Protein AF-A0A0P8AGI3-F1 (afdb_monomer_lite)

Structure (mmCIF, N/CA/C/O backbone):
data_AF-A0A0P8AGI3-F1
#
_entry.id   AF-A0A0P8AGI3-F1
#
loop_
_atom_site.group_PDB
_atom_site.id
_atom_site.type_symbol
_atom_site.label_atom_id
_atom_site.label_alt_id
_atom_site.label_comp_id
_atom_site.label_asym_id
_atom_site.label_entity_id
_atom_site.label_seq_id
_atom_site.pdbx_PDB_ins_code
_atom_site.Cartn_x
_atom_site.Cartn_y
_atom_site.Cartn_z
_atom_site.occupancy
_atom_site.B_iso_or_equiv
_atom_site.auth_seq_id
_atom_site.auth_comp_id
_atom_site.auth_asym_id
_atom_site.auth_atom_id
_atom_site.pdbx_PDB_model_num
ATOM 1 N N . MET A 1 1 ? 18.698 10.182 -18.463 1.00 71.19 1 MET A N 1
ATOM 2 C CA . MET A 1 1 ? 18.504 8.991 -17.600 1.00 71.19 1 MET A CA 1
ATOM 3 C C . MET A 1 1 ? 17.817 9.349 -16.288 1.00 71.19 1 MET A C 1
ATOM 5 O O . MET A 1 1 ? 16.726 8.854 -16.066 1.00 71.19 1 MET A O 1
ATOM 9 N N . VAL A 1 2 ? 18.365 10.255 -15.468 1.00 83.56 2 VAL A N 1
ATOM 10 C CA . VAL A 1 2 ? 17.732 10.682 -14.196 1.00 83.56 2 VAL A CA 1
ATOM 11 C C . VAL A 1 2 ? 16.318 11.250 -14.396 1.00 83.56 2 VAL A C 1
ATOM 13 O O . VAL A 1 2 ? 15.401 10.855 -13.687 1.00 83.56 2 VAL A O 1
ATOM 16 N N . GLU A 1 3 ? 16.108 12.089 -15.415 1.00 90.94 3 GLU A N 1
ATOM 17 C CA . GLU A 1 3 ? 14.784 12.654 -15.737 1.00 90.94 3 GLU A CA 1
ATOM 18 C C . GLU A 1 3 ? 13.728 11.589 -16.074 1.00 90.94 3 GLU A C 1
ATOM 20 O O . GLU A 1 3 ? 12.570 11.735 -15.692 1.00 90.94 3 GLU A O 1
ATOM 25 N N . LYS A 1 4 ? 14.127 10.491 -16.737 1.00 91.56 4 LYS A N 1
ATOM 26 C CA . LYS A 1 4 ? 13.240 9.361 -17.067 1.00 91.56 4 LYS A CA 1
ATOM 27 C C . LYS A 1 4 ? 12.745 8.687 -15.787 1.00 91.56 4 LYS A C 1
ATOM 29 O O . LYS A 1 4 ? 11.541 8.565 -15.595 1.00 91.56 4 LYS A O 1
ATOM 34 N N . TYR A 1 5 ? 13.656 8.297 -14.895 1.00 92.00 5 TYR A N 1
ATOM 35 C CA . TYR A 1 5 ? 13.286 7.631 -13.642 1.00 92.00 5 TYR A CA 1
ATOM 36 C C . TYR A 1 5 ? 12.526 8.555 -12.694 1.00 92.00 5 TYR A C 1
ATOM 38 O O . TYR A 1 5 ? 11.567 8.127 -12.061 1.00 92.00 5 TYR A O 1
ATOM 46 N N . PHE A 1 6 ? 12.899 9.834 -12.631 1.00 92.38 6 PHE A N 1
ATOM 47 C CA . PHE A 1 6 ? 12.171 10.811 -11.826 1.00 92.38 6 PHE A CA 1
ATOM 48 C C . PHE A 1 6 ? 10.741 11.015 -12.338 1.00 92.38 6 PHE A C 1
ATOM 50 O O . PHE A 1 6 ? 9.804 11.062 -11.546 1.00 92.38 6 PHE A O 1
ATOM 57 N N . LYS A 1 7 ? 10.550 11.054 -13.662 1.00 93.38 7 LYS A N 1
ATOM 58 C CA . LYS A 1 7 ? 9.217 11.081 -14.263 1.00 93.38 7 LYS A CA 1
ATOM 59 C C . LYS A 1 7 ? 8.411 9.826 -13.918 1.00 93.38 7 LYS A C 1
ATOM 61 O O . LYS A 1 7 ? 7.291 9.963 -13.454 1.00 93.38 7 LYS A O 1
ATOM 66 N N . ILE A 1 8 ? 8.988 8.631 -14.060 1.00 91.44 8 ILE A N 1
ATOM 67 C CA . ILE A 1 8 ? 8.321 7.363 -13.701 1.00 91.44 8 ILE A CA 1
ATOM 68 C C . ILE A 1 8 ? 7.912 7.349 -12.225 1.00 91.44 8 ILE A C 1
ATOM 70 O O . ILE A 1 8 ? 6.811 6.918 -11.888 1.00 91.44 8 ILE A O 1
ATOM 74 N N . PHE A 1 9 ? 8.779 7.855 -11.350 1.00 91.56 9 PHE A N 1
ATOM 75 C CA . PHE A 1 9 ? 8.480 7.994 -9.932 1.00 91.56 9 PHE A CA 1
ATOM 76 C C . PHE A 1 9 ? 7.270 8.910 -9.694 1.00 91.56 9 PHE A C 1
ATOM 78 O O . PHE A 1 9 ? 6.342 8.533 -8.979 1.00 91.56 9 PHE A O 1
ATOM 85 N N . LEU A 1 10 ? 7.263 10.104 -10.298 1.00 93.25 10 LEU A N 1
ATOM 86 C CA . LEU A 1 10 ? 6.155 11.053 -10.166 1.00 93.25 10 LEU A CA 1
ATOM 87 C C . LEU A 1 10 ? 4.859 10.505 -10.766 1.00 93.25 10 LEU A C 1
ATOM 89 O O . LEU A 1 10 ? 3.807 10.627 -10.143 1.00 93.25 10 LEU A O 1
ATOM 93 N N . ASP A 1 11 ? 4.932 9.875 -11.935 1.00 92.88 11 ASP A N 1
ATOM 94 C CA . ASP A 1 11 ? 3.783 9.271 -12.604 1.00 92.88 11 ASP A CA 1
ATOM 95 C C . ASP A 1 11 ? 3.185 8.143 -11.743 1.00 92.88 11 ASP A C 1
ATOM 97 O O . ASP A 1 11 ? 1.966 8.081 -11.578 1.00 92.88 11 ASP A O 1
ATOM 101 N N . GLY A 1 12 ? 4.023 7.310 -11.112 1.00 90.56 12 GLY A N 1
ATOM 102 C CA . GLY A 1 12 ? 3.582 6.297 -10.146 1.00 90.56 12 GLY A CA 1
ATOM 103 C C . GLY A 1 12 ? 2.894 6.906 -8.919 1.00 90.56 12 GLY A C 1
ATOM 104 O O . GLY A 1 12 ? 1.793 6.492 -8.545 1.00 90.56 12 GLY A O 1
ATOM 105 N N . TYR A 1 13 ? 3.489 7.955 -8.342 1.00 92.50 13 TYR A N 1
ATOM 106 C CA . TYR A 1 13 ? 2.932 8.648 -7.178 1.00 92.50 13 TYR A CA 1
ATOM 107 C C . TYR A 1 13 ? 1.574 9.282 -7.494 1.00 92.50 13 TYR A C 1
ATOM 109 O O . TYR A 1 13 ? 0.580 9.006 -6.821 1.00 92.50 13 TYR A O 1
ATOM 117 N N . TYR A 1 14 ? 1.510 10.123 -8.531 1.00 94.25 14 TYR A N 1
ATOM 118 C CA . TYR A 1 14 ? 0.285 10.828 -8.905 1.00 94.25 14 TYR A CA 1
ATOM 119 C C . TYR A 1 14 ? -0.785 9.877 -9.439 1.00 94.25 14 TYR A C 1
ATOM 121 O O . TYR A 1 14 ? -1.969 10.087 -9.175 1.00 94.25 14 TYR A O 1
ATOM 129 N N . GLY A 1 15 ? -0.389 8.812 -10.141 1.00 93.25 15 GLY A N 1
ATOM 130 C CA . GLY A 1 15 ? -1.292 7.748 -10.566 1.00 93.25 15 GLY A CA 1
ATOM 131 C C . GLY A 1 15 ? -1.987 7.095 -9.374 1.00 93.25 15 GLY A C 1
ATOM 132 O O . GLY A 1 15 ? -3.219 7.072 -9.312 1.00 93.25 15 GLY A O 1
ATOM 133 N N . TYR A 1 16 ? -1.215 6.639 -8.383 1.00 93.62 16 TYR A N 1
ATOM 134 C CA . TYR A 1 16 ? -1.785 6.022 -7.186 1.00 93.62 16 TYR A CA 1
ATOM 135 C C . TYR A 1 16 ? -2.559 7.025 -6.318 1.00 93.62 16 TYR A C 1
ATOM 137 O O . TYR A 1 16 ? -3.612 6.691 -5.776 1.00 93.62 16 TYR A O 1
ATOM 145 N N . TRP A 1 17 ? -2.098 8.274 -6.222 1.00 94.62 17 TRP A N 1
ATOM 146 C CA . TRP A 1 17 ? -2.823 9.343 -5.532 1.00 94.62 17 TRP A CA 1
ATOM 147 C C . TRP A 1 17 ? -4.215 9.568 -6.122 1.00 94.62 17 TRP A C 1
ATOM 149 O O . TRP A 1 17 ? -5.196 9.653 -5.384 1.00 94.62 17 TRP A O 1
ATOM 159 N N . ASN A 1 18 ? -4.319 9.632 -7.450 1.00 94.75 18 ASN A N 1
ATOM 160 C CA . ASN A 1 18 ? -5.598 9.800 -8.132 1.00 94.75 18 ASN A CA 1
ATOM 161 C C . ASN A 1 18 ? -6.520 8.598 -7.903 1.00 94.75 18 ASN A C 1
ATOM 163 O O . ASN A 1 18 ? -7.710 8.797 -7.657 1.00 94.75 18 ASN A O 1
ATOM 167 N N . TYR A 1 19 ? -5.974 7.378 -7.920 1.00 93.19 19 TYR A N 1
ATOM 168 C CA . TYR A 1 19 ? -6.709 6.169 -7.545 1.00 93.19 19 TYR A CA 1
ATOM 169 C C . TYR A 1 19 ? -7.249 6.261 -6.111 1.00 93.19 19 TYR A C 1
ATOM 171 O O . TYR A 1 19 ? -8.457 6.168 -5.912 1.00 93.19 19 TYR A O 1
ATOM 179 N N . LEU A 1 20 ? -6.390 6.528 -5.122 1.00 94.50 20 LEU A N 1
ATOM 180 C CA . LEU A 1 20 ? -6.789 6.612 -3.715 1.00 94.50 20 LEU A CA 1
ATOM 181 C C . LEU A 1 20 ? -7.827 7.716 -3.486 1.00 94.50 20 LEU A C 1
ATOM 183 O O . LEU A 1 20 ? -8.818 7.519 -2.786 1.00 94.50 20 LEU A O 1
ATOM 187 N N . LYS A 1 21 ? -7.632 8.877 -4.113 1.00 95.81 21 LYS A N 1
ATOM 188 C CA . LYS A 1 21 ? -8.598 9.975 -4.081 1.00 95.81 21 LYS A CA 1
ATOM 189 C C . LYS A 1 21 ? -9.942 9.546 -4.670 1.00 95.81 21 LYS A C 1
ATOM 191 O O . LYS A 1 21 ? -10.976 9.890 -4.106 1.00 95.81 21 LYS A O 1
ATOM 196 N N . SER A 1 22 ? -9.940 8.816 -5.783 1.00 94.94 22 SER A N 1
ATOM 197 C CA . SER A 1 22 ? -11.167 8.293 -6.385 1.00 94.94 22 SER A CA 1
ATOM 198 C C . SER A 1 22 ? -11.864 7.295 -5.464 1.00 94.94 22 SER A C 1
ATOM 200 O O . SER A 1 22 ? -13.071 7.403 -5.274 1.00 94.94 22 SER A O 1
ATOM 202 N N . GLU A 1 23 ? -11.114 6.380 -4.848 1.00 94.62 23 GLU A N 1
ATOM 203 C CA . GLU A 1 23 ? -11.649 5.422 -3.877 1.00 94.62 23 GLU A CA 1
ATOM 204 C C . GLU A 1 23 ? -12.304 6.130 -2.680 1.00 94.62 23 GLU A C 1
ATOM 206 O O . GLU A 1 23 ? -13.359 5.717 -2.212 1.00 94.62 23 GLU A O 1
ATOM 211 N N . ILE A 1 24 ? -11.738 7.237 -2.204 1.00 95.38 24 ILE A N 1
ATOM 212 C CA . ILE A 1 24 ? -12.309 7.983 -1.074 1.00 95.38 24 ILE A CA 1
ATOM 213 C C . ILE A 1 24 ? -13.526 8.822 -1.495 1.00 95.38 24 ILE A C 1
ATOM 215 O O . ILE A 1 24 ? -14.491 8.928 -0.743 1.00 95.38 24 ILE A O 1
ATOM 219 N N . LEU A 1 25 ? -13.486 9.467 -2.665 1.00 96.81 25 LEU A N 1
ATOM 220 C CA . LEU A 1 25 ? -14.507 10.445 -3.067 1.00 96.81 25 LEU A CA 1
ATOM 221 C C . LEU A 1 25 ? -15.702 9.836 -3.804 1.00 96.81 25 LEU A C 1
ATOM 223 O O . LEU A 1 25 ? -16.778 10.433 -3.794 1.00 96.81 25 LEU A O 1
ATOM 227 N N . TYR A 1 26 ? -15.529 8.678 -4.440 1.00 95.12 26 TYR A N 1
ATOM 228 C CA . TYR A 1 26 ? -16.557 8.040 -5.261 1.00 95.12 26 TYR A CA 1
ATOM 229 C C . TYR A 1 26 ? -16.798 6.595 -4.795 1.00 95.12 26 TYR A C 1
ATOM 231 O O . TYR A 1 26 ? -16.274 5.648 -5.390 1.00 95.12 26 TYR A O 1
ATOM 239 N N . PRO A 1 27 ? -17.599 6.401 -3.727 1.00 93.56 27 PRO A N 1
ATOM 240 C CA . PRO A 1 27 ? -17.945 5.076 -3.232 1.00 93.56 27 PRO A CA 1
ATOM 241 C C . PRO A 1 27 ? -18.609 4.227 -4.320 1.00 93.56 27 PRO A C 1
ATOM 243 O O . PRO A 1 27 ? -19.505 4.682 -5.032 1.00 93.56 27 PRO A O 1
ATOM 246 N N . SER A 1 28 ? -18.201 2.966 -4.418 1.00 93.31 28 SER A N 1
ATOM 247 C CA . SER A 1 28 ? -18.794 1.982 -5.322 1.00 93.31 28 SER A CA 1
ATOM 248 C C . SER A 1 28 ? -18.838 0.614 -4.651 1.00 93.31 28 SER A C 1
ATOM 250 O O . SER A 1 28 ? -18.208 0.389 -3.620 1.00 93.31 28 SER A O 1
ATOM 252 N N . TRP A 1 29 ? -19.561 -0.335 -5.243 1.00 93.62 29 TRP A N 1
ATOM 253 C CA . TRP A 1 29 ? -19.669 -1.676 -4.664 1.00 93.62 29 TRP A CA 1
ATOM 254 C C . TRP A 1 29 ? -18.352 -2.478 -4.732 1.00 93.62 29 TRP A C 1
ATOM 256 O O . TRP A 1 29 ? -18.156 -3.457 -4.020 1.00 93.62 29 TRP A O 1
ATOM 266 N N . GLN A 1 30 ? -17.431 -2.066 -5.599 1.00 92.38 30 GLN A N 1
ATOM 267 C CA . GLN A 1 30 ? -16.126 -2.710 -5.783 1.00 92.38 30 GLN A CA 1
ATOM 268 C C . GLN A 1 30 ? -1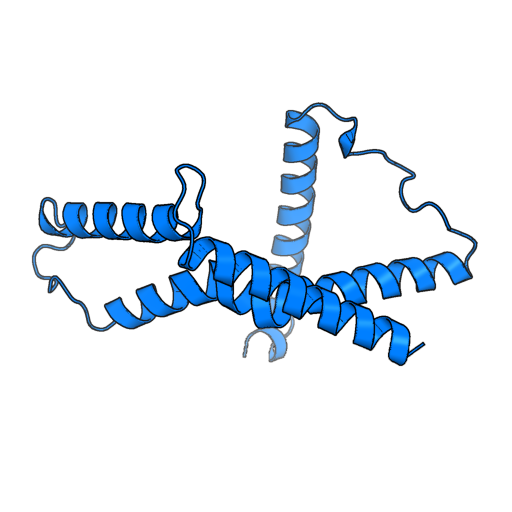5.006 -1.940 -5.068 1.00 92.38 30 GLN A C 1
ATOM 270 O O . GLN A 1 30 ? -13.839 -2.292 -5.197 1.00 92.38 30 GLN A O 1
ATOM 275 N N . ASN A 1 31 ? -15.362 -0.897 -4.317 1.00 94.75 31 ASN A N 1
ATOM 276 C CA . ASN A 1 31 ? -14.427 0.019 -3.687 1.00 94.75 31 ASN A CA 1
ATOM 277 C C . ASN A 1 31 ? -13.709 -0.634 -2.503 1.00 94.75 31 ASN A C 1
ATOM 279 O O . ASN A 1 31 ? -14.318 -0.998 -1.491 1.00 94.75 31 ASN A O 1
ATOM 283 N N . TYR A 1 32 ? -12.398 -0.766 -2.632 1.00 92.88 32 TYR A N 1
ATOM 284 C CA . TYR A 1 32 ? -11.551 -1.434 -1.662 1.00 92.88 32 TYR A CA 1
ATOM 285 C C . TYR A 1 32 ? -11.456 -0.651 -0.347 1.00 92.88 32 TYR A C 1
ATOM 287 O O . TYR A 1 32 ? -11.452 -1.254 0.728 1.00 92.88 32 TYR A O 1
ATOM 295 N N . PHE A 1 33 ? -11.441 0.687 -0.408 1.00 95.88 33 PHE A N 1
ATOM 296 C CA . PHE A 1 33 ? -11.380 1.544 0.780 1.00 95.88 33 PHE A CA 1
ATOM 297 C C . PHE A 1 33 ? -12.571 1.317 1.717 1.00 95.88 33 PHE A C 1
ATOM 299 O O . PHE A 1 33 ? -12.386 1.057 2.909 1.00 95.88 33 PHE A O 1
ATOM 306 N N . TYR A 1 34 ? -13.794 1.340 1.188 1.00 95.75 34 TYR A N 1
ATOM 307 C CA . TYR A 1 34 ? -14.992 1.131 2.001 1.00 95.75 34 TYR A CA 1
ATOM 308 C C . TYR A 1 34 ? -15.171 -0.319 2.445 1.00 95.75 34 TYR A C 1
ATOM 310 O O . TYR A 1 34 ? -15.657 -0.541 3.553 1.00 95.75 34 TYR A O 1
ATOM 318 N N . TRP A 1 35 ? -14.743 -1.301 1.648 1.00 96.25 35 TRP A N 1
ATOM 319 C CA . TRP A 1 35 ? -14.726 -2.697 2.089 1.00 96.25 35 TRP A CA 1
ATOM 320 C C . TRP A 1 35 ? -13.786 -2.920 3.273 1.00 96.25 35 TRP A C 1
ATOM 322 O O . TRP A 1 35 ? -14.169 -3.600 4.225 1.00 96.25 35 TRP A O 1
ATOM 332 N N . LEU A 1 36 ? -12.597 -2.310 3.255 1.00 96.00 36 LEU A N 1
ATOM 333 C CA . LEU A 1 36 ? -11.659 -2.385 4.372 1.00 96.00 36 LEU A CA 1
ATOM 334 C C . LEU A 1 36 ? -12.259 -1.771 5.641 1.00 96.00 36 LEU A C 1
ATOM 336 O O . LEU A 1 36 ? -12.253 -2.403 6.694 1.00 96.00 36 LEU A O 1
ATOM 340 N N . VAL A 1 37 ? -12.832 -0.567 5.541 1.00 96.19 37 VAL A N 1
ATOM 341 C CA . VAL A 1 37 ? -13.484 0.096 6.681 1.00 96.19 37 VAL A CA 1
ATOM 342 C C . VAL A 1 37 ? -14.673 -0.721 7.188 1.00 96.19 37 VAL A C 1
ATOM 344 O O . VAL A 1 37 ? -14.780 -0.978 8.386 1.00 96.19 37 VAL A O 1
ATOM 347 N N . GLY A 1 38 ? -15.554 -1.151 6.286 1.00 96.69 38 GLY A N 1
ATOM 348 C CA . GLY A 1 38 ? -16.769 -1.885 6.623 1.00 96.69 38 GLY A CA 1
ATOM 349 C C . GLY A 1 38 ? -16.480 -3.226 7.290 1.00 96.69 38 GLY A C 1
ATOM 350 O O . GLY A 1 38 ? -17.070 -3.530 8.325 1.00 96.69 38 GLY A O 1
ATOM 351 N N . LEU A 1 39 ? -15.539 -4.006 6.749 1.00 96.94 39 LEU A N 1
ATOM 352 C CA . LEU A 1 39 ? -15.149 -5.290 7.329 1.00 96.94 39 LEU A CA 1
ATOM 353 C C . LEU A 1 39 ? -14.472 -5.111 8.694 1.00 96.94 39 LEU A C 1
ATOM 355 O O . LEU A 1 39 ? -14.781 -5.850 9.626 1.00 96.94 39 LEU A O 1
ATOM 359 N N . SER A 1 40 ? -13.606 -4.107 8.845 1.00 96.25 40 SER A N 1
ATOM 360 C CA . SER A 1 40 ? -12.962 -3.806 10.128 1.00 96.25 40 SER A CA 1
ATOM 361 C C . SER A 1 40 ? -13.969 -3.393 11.199 1.00 96.25 40 SER A C 1
ATOM 363 O O . SER A 1 40 ? -13.901 -3.880 12.327 1.00 96.25 40 SER A O 1
ATOM 365 N N . LEU A 1 41 ? -14.954 -2.559 10.849 1.00 97.12 41 LEU A N 1
ATOM 366 C CA . LEU A 1 41 ? -16.050 -2.209 11.754 1.00 97.12 41 LEU A CA 1
ATOM 367 C C . LEU A 1 41 ? -16.914 -3.424 12.094 1.00 97.12 41 LEU A C 1
ATO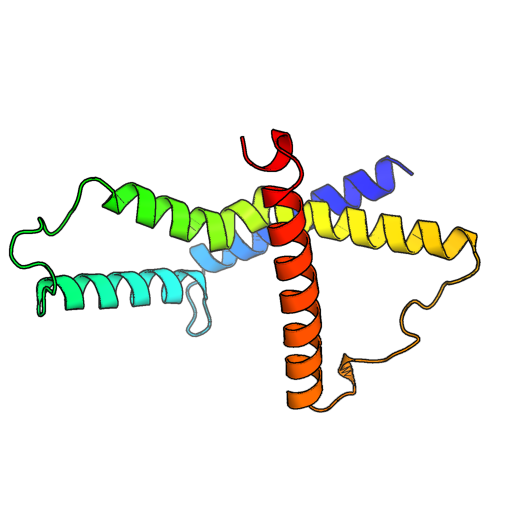M 369 O O . LEU A 1 41 ? -17.273 -3.599 13.254 1.00 97.12 41 LEU A O 1
ATOM 373 N N . LEU A 1 42 ? -17.218 -4.283 11.118 1.00 97.62 42 LEU A N 1
ATOM 374 C CA . LEU A 1 42 ? -17.975 -5.513 11.345 1.00 97.62 42 LEU A CA 1
ATOM 375 C C . LEU A 1 42 ? -17.266 -6.422 12.358 1.00 97.62 42 LEU A C 1
ATOM 377 O O . LEU A 1 42 ? -17.890 -6.870 13.316 1.00 97.62 42 LEU A O 1
ATOM 381 N N . VAL A 1 43 ? -15.968 -6.670 12.176 1.00 95.69 43 VAL A N 1
ATOM 382 C CA . VAL A 1 43 ? -15.178 -7.503 13.096 1.00 95.69 43 VAL A CA 1
ATOM 383 C C . VAL A 1 43 ? -15.085 -6.862 14.481 1.00 95.69 43 VAL A C 1
ATOM 385 O O . VAL A 1 43 ? -15.248 -7.560 15.479 1.00 95.69 43 VAL A O 1
ATOM 388 N N . TRP A 1 44 ? -14.903 -5.543 14.565 1.00 95.75 44 TRP A N 1
ATOM 389 C CA . TRP A 1 44 ? -14.896 -4.829 15.844 1.00 95.75 44 TRP A CA 1
ATOM 390 C C . TRP A 1 44 ? -16.248 -4.918 16.568 1.00 95.75 44 TRP A C 1
ATOM 392 O O . TRP A 1 44 ? -16.290 -5.192 17.765 1.00 95.75 44 TRP A O 1
ATOM 402 N N . LEU A 1 45 ? -17.369 -4.786 15.851 1.00 96.50 45 LEU A N 1
ATOM 403 C CA . LEU A 1 45 ? -18.709 -5.000 16.410 1.00 96.50 45 LEU A CA 1
ATOM 404 C C . LEU A 1 45 ? -18.901 -6.444 16.892 1.00 96.50 45 LEU A C 1
ATOM 406 O O . LEU A 1 45 ? -19.469 -6.662 17.962 1.00 96.50 45 LEU A O 1
ATOM 410 N N . LEU A 1 46 ? -18.403 -7.432 16.146 1.00 95.75 46 LEU A N 1
ATOM 411 C CA . LEU A 1 46 ? -18.416 -8.829 16.584 1.00 95.75 46 LEU A CA 1
ATOM 412 C C . LEU A 1 46 ? -17.568 -9.043 17.843 1.00 95.75 46 LEU A C 1
ATOM 414 O O . LEU A 1 46 ? -17.990 -9.799 18.713 1.00 95.75 46 LEU A O 1
ATOM 418 N N . GLU A 1 47 ? -16.429 -8.357 17.991 1.00 94.81 47 GLU A N 1
ATOM 419 C CA . GLU A 1 47 ? -15.626 -8.389 19.223 1.00 94.81 47 GLU A CA 1
ATOM 420 C C . GLU A 1 47 ? -16.396 -7.793 20.414 1.00 94.81 47 GLU A C 1
ATOM 422 O O . GLU A 1 47 ? -16.260 -8.282 21.531 1.00 94.81 47 GLU A O 1
ATOM 427 N N . ILE A 1 48 ? -17.257 -6.794 20.191 1.00 94.44 48 ILE A N 1
ATOM 428 C CA . ILE A 1 48 ? -18.116 -6.220 21.240 1.00 94.44 48 ILE A CA 1
ATOM 429 C C . ILE A 1 48 ? -19.235 -7.194 21.644 1.00 94.44 48 ILE A C 1
ATOM 431 O O . ILE A 1 48 ? -19.504 -7.354 22.834 1.00 94.44 48 ILE A O 1
ATOM 435 N N . VAL A 1 49 ? -19.891 -7.847 20.677 1.00 96.25 49 VAL A N 1
ATOM 436 C CA . VAL A 1 49 ? -21.015 -8.770 20.939 1.00 96.25 49 VAL A CA 1
ATOM 437 C C . VAL A 1 49 ? -20.526 -10.113 21.494 1.00 96.25 49 VAL A C 1
ATOM 439 O O . VAL A 1 49 ? -21.111 -10.659 22.431 1.00 96.25 49 VAL A O 1
ATOM 442 N N . PHE A 1 50 ? -19.429 -10.638 20.951 1.00 95.25 50 PHE A N 1
ATOM 443 C CA . PHE A 1 50 ? -18.835 -11.922 21.316 1.00 95.25 50 PHE A CA 1
ATOM 444 C C . PHE A 1 50 ? -17.360 -11.756 21.719 1.00 95.25 50 PHE A C 1
ATOM 446 O O . PHE A 1 50 ? -16.469 -12.304 21.065 1.00 95.25 50 PHE A O 1
ATOM 453 N N . PRO A 1 51 ? -17.064 -11.044 22.826 1.00 93.94 51 PRO A N 1
ATOM 454 C CA . PRO A 1 51 ? -15.688 -10.762 23.204 1.00 93.94 51 PRO A CA 1
ATOM 455 C C . PRO A 1 51 ? -14.964 -12.049 23.576 1.00 93.94 51 PRO A C 1
ATOM 457 O O . PRO A 1 51 ? -15.389 -12.769 24.488 1.00 93.94 51 PRO A O 1
ATOM 460 N N . TRP A 1 52 ? -13.839 -12.308 22.910 1.00 92.06 52 TRP A N 1
ATOM 461 C CA . TRP A 1 52 ? -12.892 -13.344 23.324 1.00 92.06 52 TRP A CA 1
ATOM 462 C C . TRP A 1 52 ? -12.221 -12.959 24.650 1.00 92.06 52 TRP A C 1
ATOM 464 O O . TRP A 1 52 ? -12.129 -13.767 25.573 1.00 92.06 52 TRP A O 1
ATOM 474 N N . ARG A 1 53 ? -11.820 -11.686 24.792 1.00 92.25 53 ARG A N 1
ATOM 475 C CA . ARG A 1 53 ? -11.233 -11.129 26.022 1.00 92.25 53 ARG A CA 1
ATOM 476 C C . ARG A 1 53 ? -12.281 -10.332 26.798 1.00 92.25 53 ARG A C 1
ATOM 478 O O . ARG A 1 53 ? -12.487 -9.153 26.539 1.00 92.25 53 ARG A O 1
ATOM 485 N N . LYS A 1 54 ? -12.922 -10.978 27.777 1.00 90.88 54 LYS A N 1
ATOM 486 C CA . LYS A 1 54 ? -14.075 -10.427 28.522 1.00 90.88 54 LYS A CA 1
ATOM 487 C C . LYS A 1 54 ? -13.808 -9.111 29.265 1.00 90.88 54 LYS A C 1
ATOM 489 O O . LYS A 1 54 ? -14.724 -8.316 29.404 1.00 90.88 54 LYS A O 1
ATOM 494 N N . ASN A 1 55 ? -12.574 -8.877 29.710 1.00 92.06 55 ASN A N 1
ATOM 495 C CA . ASN A 1 55 ? -12.207 -7.699 30.509 1.00 92.06 55 ASN A CA 1
ATOM 496 C C . ASN A 1 55 ? -11.468 -6.620 29.701 1.00 92.06 55 ASN A C 1
ATOM 498 O O . ASN A 1 55 ? -10.859 -5.725 30.285 1.00 92.06 55 ASN A O 1
ATOM 502 N N . GLN A 1 56 ? -11.454 -6.720 28.369 1.00 90.94 56 GLN A N 1
ATOM 503 C CA . GLN A 1 56 ? -10.803 -5.716 27.536 1.00 90.94 56 GLN A CA 1
ATOM 504 C C . GLN A 1 56 ? -11.754 -4.535 27.280 1.00 90.94 56 GLN A C 1
ATOM 506 O O . GLN A 1 56 ? -12.916 -4.761 26.943 1.00 90.94 56 GLN A O 1
ATOM 511 N N . PRO A 1 57 ? -11.281 -3.280 27.379 1.00 94.38 57 PRO A N 1
ATOM 512 C CA . PRO A 1 57 ? -12.060 -2.133 26.931 1.00 94.38 57 PRO A CA 1
ATOM 513 C C . PRO A 1 57 ? -12.355 -2.211 25.424 1.00 94.38 57 PRO A C 1
ATOM 515 O O . PRO A 1 57 ? -11.523 -2.672 24.640 1.00 94.38 57 PRO A O 1
ATOM 518 N N . ILE A 1 58 ? -13.523 -1.700 25.024 1.00 93.31 58 ILE A N 1
ATOM 519 C CA . ILE A 1 58 ? -13.987 -1.674 23.625 1.00 93.31 58 ILE A CA 1
ATOM 520 C C . ILE A 1 58 ? -13.004 -0.908 22.723 1.00 93.31 58 ILE A C 1
ATOM 522 O O . ILE A 1 58 ? -12.652 -1.372 21.639 1.00 93.31 58 ILE A O 1
ATOM 526 N N . ILE A 1 59 ? -12.525 0.247 23.192 1.00 95.75 59 ILE A N 1
ATOM 527 C CA . ILE A 1 59 ? -11.417 0.985 22.578 1.00 95.75 59 ILE A CA 1
ATOM 528 C C . ILE A 1 59 ? -10.184 0.738 23.443 1.00 95.75 59 ILE A C 1
ATOM 530 O O . ILE A 1 59 ? -10.020 1.327 24.513 1.00 95.75 59 ILE A O 1
ATOM 534 N N . ARG A 1 60 ? -9.328 -0.179 22.994 1.00 94.25 60 ARG A N 1
ATOM 535 C CA . ARG A 1 60 ? -8.052 -0.483 23.651 1.00 94.25 60 ARG A CA 1
ATOM 536 C C . ARG A 1 60 ? -6.978 0.540 23.284 1.00 94.25 60 ARG A C 1
ATOM 538 O O . ARG A 1 60 ? -7.087 1.228 22.273 1.00 94.25 60 ARG A O 1
ATOM 545 N N . LYS A 1 61 ? -5.901 0.582 24.073 1.00 93.56 61 LYS A N 1
ATOM 546 C CA . LYS A 1 61 ? -4.775 1.512 23.881 1.00 93.56 61 LYS A CA 1
ATOM 547 C C . LYS A 1 61 ? -4.212 1.520 22.447 1.00 93.56 61 LYS A C 1
ATOM 549 O O . LYS A 1 61 ? -3.878 2.586 21.948 1.00 93.56 61 LYS A O 1
ATOM 554 N N . ASP A 1 62 ? -4.162 0.365 21.775 1.00 94.88 62 ASP A N 1
ATOM 555 C CA . ASP A 1 62 ? -3.587 0.254 20.427 1.00 94.88 62 ASP A CA 1
ATOM 556 C C . ASP A 1 62 ? -4.636 0.364 19.307 1.00 94.88 62 ASP A C 1
ATOM 558 O O . ASP A 1 62 ? -4.277 0.248 18.145 1.00 94.88 62 ASP A O 1
ATOM 562 N N . PHE A 1 63 ? -5.913 0.624 19.615 1.00 95.81 63 PHE A N 1
ATOM 563 C CA . PHE A 1 63 ? -6.983 0.692 18.606 1.00 95.81 63 PHE A CA 1
ATOM 564 C C . PHE A 1 63 ? -6.653 1.675 17.471 1.00 95.81 63 PHE A C 1
ATOM 566 O O . PHE A 1 63 ? -6.799 1.368 16.290 1.00 95.81 63 PHE A O 1
ATOM 573 N N . TRP A 1 64 ? -6.144 2.855 17.828 1.00 95.94 64 TRP A N 1
ATOM 574 C CA . TRP A 1 64 ? -5.736 3.865 16.850 1.00 95.94 64 TRP A CA 1
ATOM 575 C C . TRP A 1 64 ? -4.473 3.477 16.084 1.00 95.94 64 TRP A C 1
ATOM 577 O O . TRP A 1 64 ? -4.325 3.859 14.926 1.00 95.94 64 TRP A O 1
ATOM 587 N N . LEU A 1 65 ? -3.584 2.705 16.712 1.00 96.88 65 LEU A N 1
ATOM 588 C CA . LEU A 1 65 ? -2.395 2.175 16.060 1.00 96.88 65 LEU A CA 1
ATOM 589 C C . LEU A 1 65 ? -2.786 1.123 15.015 1.00 96.88 65 LEU A C 1
ATOM 591 O O . LEU A 1 65 ? -2.278 1.171 13.899 1.00 96.88 65 LEU A O 1
ATOM 595 N N . ASP A 1 66 ? -3.738 0.241 15.331 1.00 95.00 66 ASP A N 1
ATOM 596 C CA . ASP A 1 66 ? -4.282 -0.721 14.368 1.00 95.00 66 ASP A CA 1
ATOM 597 C C . ASP A 1 66 ? -4.951 -0.002 13.192 1.00 95.00 66 ASP A C 1
ATOM 599 O O . ASP A 1 66 ? -4.697 -0.336 12.037 1.00 95.00 66 ASP A O 1
ATOM 603 N N . ALA A 1 67 ? -5.780 1.011 13.477 1.00 95.62 67 ALA A N 1
ATOM 604 C CA . ALA A 1 67 ? -6.452 1.798 12.448 1.00 95.62 67 ALA A CA 1
ATOM 605 C C . ALA A 1 67 ? -5.437 2.506 11.538 1.00 95.62 67 ALA A C 1
ATOM 607 O O . ALA A 1 67 ? -5.566 2.457 10.314 1.00 95.62 67 ALA A O 1
ATOM 608 N N . PHE A 1 68 ? -4.396 3.110 12.118 1.00 96.19 68 PHE A N 1
ATOM 609 C CA . PHE A 1 68 ? -3.299 3.697 11.355 1.00 96.19 68 PHE A CA 1
ATOM 610 C C . PHE A 1 68 ? -2.605 2.652 10.480 1.00 96.19 68 PHE A C 1
ATOM 612 O O . PHE A 1 68 ? -2.490 2.864 9.275 1.00 96.19 68 PHE A O 1
ATOM 619 N N . TYR A 1 69 ? -2.181 1.517 11.046 1.00 95.38 69 TYR A N 1
ATOM 620 C CA . TYR A 1 69 ? -1.466 0.488 10.290 1.00 95.38 69 TYR A CA 1
ATOM 621 C C . TYR A 1 69 ? -2.319 -0.151 9.205 1.00 95.38 69 TYR A C 1
ATOM 623 O O . TYR A 1 69 ? -1.795 -0.495 8.151 1.00 95.38 69 TYR A O 1
ATOM 631 N N . MET A 1 70 ? -3.626 -0.267 9.414 1.00 95.00 70 MET A N 1
ATOM 632 C CA . MET A 1 70 ? -4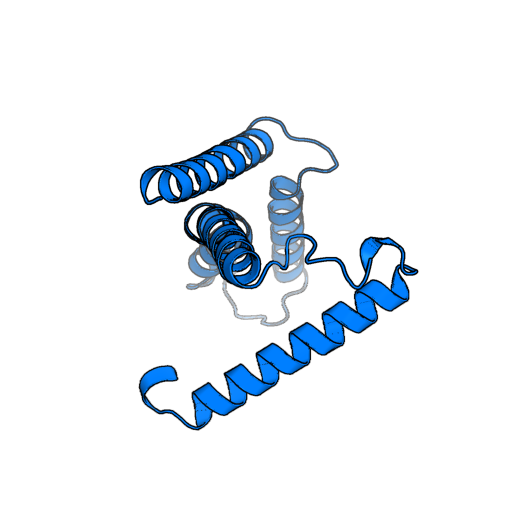.557 -0.694 8.381 1.00 95.00 70 MET A CA 1
ATOM 633 C C . MET A 1 70 ? -4.466 0.239 7.162 1.00 95.00 70 MET A C 1
ATOM 635 O O . MET A 1 70 ? -4.125 -0.207 6.069 1.00 95.00 70 MET A O 1
ATOM 639 N N . PHE A 1 71 ? -4.671 1.549 7.323 1.00 95.25 71 PHE A N 1
ATOM 640 C CA . PHE A 1 71 ? -4.572 2.471 6.183 1.00 95.25 71 PHE A CA 1
ATOM 641 C C . PHE A 1 71 ? -3.144 2.622 5.651 1.00 95.25 71 PHE A C 1
ATOM 643 O O . PHE A 1 71 ? -2.944 2.767 4.443 1.00 95.25 71 PHE A O 1
ATOM 650 N N . PHE A 1 72 ? -2.146 2.570 6.532 1.00 94.06 72 PHE A N 1
ATOM 651 C CA . PHE A 1 72 ? -0.750 2.664 6.141 1.00 94.06 72 PHE A CA 1
ATOM 652 C C . PHE A 1 72 ? -0.348 1.496 5.244 1.00 94.06 72 PHE A C 1
ATOM 654 O O . PHE A 1 72 ? 0.114 1.727 4.133 1.00 94.06 72 PHE A O 1
ATOM 661 N N . ASN A 1 73 ? -0.581 0.258 5.679 1.00 91.62 73 ASN A N 1
ATOM 662 C CA . ASN A 1 73 ? -0.166 -0.930 4.936 1.00 91.62 73 ASN A CA 1
ATOM 663 C C . ASN A 1 73 ? -0.895 -1.055 3.595 1.00 91.62 73 ASN A C 1
ATOM 665 O O . ASN A 1 73 ? -0.276 -1.411 2.596 1.00 91.62 73 ASN A O 1
ATOM 669 N N . PHE A 1 74 ? -2.192 -0.743 3.553 1.00 90.31 74 PHE A N 1
ATOM 670 C CA . PHE A 1 74 ? -2.993 -0.950 2.346 1.00 90.31 74 PHE A CA 1
ATOM 671 C C . PHE A 1 74 ? -2.944 0.216 1.352 1.00 90.31 74 PHE A C 1
ATOM 673 O O . PHE A 1 74 ? -3.036 -0.018 0.146 1.00 90.31 74 PHE A O 1
ATOM 680 N N . PHE A 1 75 ? -2.758 1.455 1.821 1.00 93.75 75 PHE A N 1
ATOM 681 C CA . PHE A 1 75 ? -2.820 2.642 0.963 1.00 93.75 75 PHE A CA 1
ATOM 682 C C . PHE A 1 75 ? -1.568 3.510 1.027 1.00 93.75 75 PHE A C 1
ATOM 684 O O . PHE A 1 75 ? -0.969 3.791 -0.010 1.00 93.75 75 PHE A O 1
ATOM 691 N N . LEU A 1 76 ? -1.146 3.956 2.213 1.00 89.88 76 LEU A N 1
ATOM 692 C CA . LEU A 1 76 ? -0.085 4.970 2.297 1.00 89.88 76 LEU A CA 1
ATOM 693 C C . LEU A 1 76 ? 1.291 4.416 1.923 1.00 89.88 76 LEU A C 1
ATOM 695 O O . LEU A 1 76 ? 2.051 5.101 1.249 1.00 89.88 76 LEU A O 1
ATOM 699 N N . PHE A 1 77 ? 1.601 3.176 2.296 1.00 90.00 77 PHE A N 1
ATOM 700 C CA . PHE A 1 77 ? 2.817 2.492 1.863 1.00 90.00 77 PHE A CA 1
ATOM 701 C C . PHE A 1 77 ? 2.860 2.384 0.337 1.00 90.00 77 PHE A C 1
ATOM 703 O O . PHE A 1 77 ? 3.884 2.678 -0.285 1.00 90.00 77 PHE A O 1
ATOM 710 N N . SER A 1 78 ? 1.720 2.042 -0.268 1.00 88.38 78 SER A N 1
ATOM 711 C CA . SER A 1 78 ? 1.579 1.961 -1.717 1.00 88.38 78 SER A CA 1
ATOM 712 C C . SER A 1 78 ? 1.782 3.306 -2.407 1.00 88.38 78 SER A C 1
ATOM 714 O O . SER A 1 78 ? 2.489 3.382 -3.411 1.00 88.38 78 SER A O 1
ATOM 716 N N . LEU A 1 79 ? 1.205 4.360 -1.829 1.00 87.06 79 LEU A N 1
ATOM 717 C CA . LEU A 1 79 ? 1.301 5.733 -2.309 1.00 87.06 79 LEU A CA 1
ATOM 718 C C . LEU A 1 79 ? 2.723 6.294 -2.207 1.00 87.06 79 LEU A C 1
ATOM 720 O O . LEU A 1 79 ? 3.196 6.934 -3.138 1.00 87.06 79 LEU A O 1
ATOM 724 N N . ILE A 1 80 ? 3.382 6.104 -1.064 1.00 79.06 80 ILE A N 1
ATOM 725 C CA . ILE A 1 80 ? 4.655 6.765 -0.750 1.00 79.06 80 ILE A CA 1
ATOM 726 C C . ILE A 1 80 ? 5.837 5.990 -1.332 1.00 79.06 80 ILE A C 1
ATOM 728 O O . ILE A 1 80 ? 6.789 6.599 -1.817 1.00 79.06 80 ILE A O 1
ATOM 732 N N . VAL A 1 81 ? 5.795 4.658 -1.260 1.00 77.88 81 VAL A N 1
ATOM 733 C CA . VAL A 1 81 ? 6.964 3.812 -1.518 1.00 77.88 81 VAL A CA 1
ATOM 734 C C . VAL A 1 81 ? 6.704 2.867 -2.677 1.00 77.88 81 VAL A C 1
ATOM 736 O O . VAL A 1 81 ? 7.391 2.950 -3.689 1.00 77.88 81 VAL A O 1
ATOM 739 N N . TYR A 1 82 ? 5.727 1.971 -2.543 1.00 82.69 82 TYR A N 1
ATOM 740 C CA . TYR A 1 82 ? 5.648 0.794 -3.406 1.00 82.69 82 TYR A CA 1
ATOM 741 C C . TYR A 1 82 ? 5.448 1.152 -4.880 1.00 82.69 82 TYR A C 1
ATOM 743 O O . TYR A 1 82 ? 6.260 0.757 -5.705 1.00 82.69 82 TYR A O 1
ATOM 751 N N . ASN A 1 83 ? 4.414 1.924 -5.233 1.00 83.31 83 ASN A N 1
ATOM 7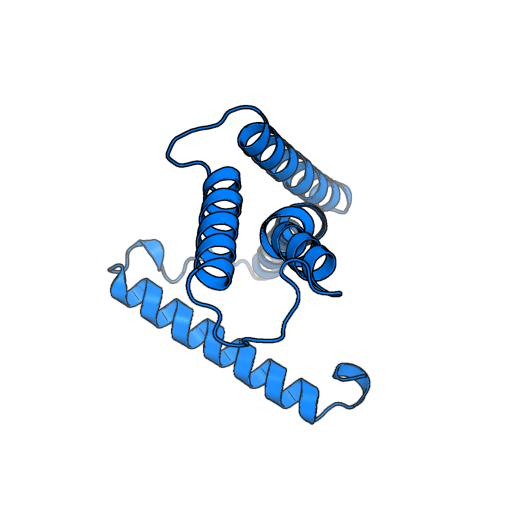52 C CA . ASN A 1 83 ? 4.068 2.134 -6.641 1.00 83.31 83 ASN A CA 1
ATOM 753 C C . ASN A 1 83 ? 5.195 2.856 -7.398 1.00 83.31 83 ASN A C 1
ATOM 755 O O . ASN A 1 83 ? 5.700 2.371 -8.410 1.00 83.31 83 ASN A O 1
ATOM 759 N N . SER A 1 84 ? 5.644 3.983 -6.853 1.00 85.75 84 SER A N 1
ATOM 760 C CA . SER A 1 84 ? 6.663 4.826 -7.471 1.00 85.75 84 SER A CA 1
ATOM 761 C C . SER A 1 84 ? 8.031 4.148 -7.518 1.00 85.75 84 SER A C 1
ATOM 763 O O . SER A 1 84 ? 8.695 4.175 -8.554 1.00 85.75 84 SER A O 1
ATOM 765 N N . LEU A 1 85 ? 8.462 3.513 -6.421 1.00 89.31 85 LEU A N 1
ATOM 766 C CA . LEU A 1 85 ? 9.781 2.887 -6.348 1.00 89.31 85 LEU A CA 1
ATOM 767 C C . LEU A 1 85 ? 9.840 1.586 -7.155 1.00 89.31 85 LEU A C 1
ATOM 769 O O . LEU A 1 85 ? 10.830 1.352 -7.847 1.00 89.31 85 LEU A O 1
ATOM 773 N N . SER A 1 86 ? 8.788 0.761 -7.116 1.00 87.06 86 SER A N 1
ATOM 774 C CA . SER A 1 86 ? 8.736 -0.478 -7.897 1.00 87.06 86 SER A CA 1
ATOM 775 C C . SER A 1 86 ? 8.759 -0.198 -9.394 1.00 87.06 86 SER A C 1
ATOM 777 O O . SER A 1 86 ? 9.503 -0.868 -10.101 1.00 87.06 86 SER A O 1
ATOM 779 N N . ASN A 1 87 ? 8.038 0.815 -9.882 1.00 89.06 87 ASN A N 1
ATOM 780 C CA . ASN A 1 87 ? 8.066 1.163 -11.307 1.00 89.06 87 ASN A CA 1
ATOM 781 C C . ASN A 1 87 ? 9.453 1.643 -11.756 1.00 89.06 87 ASN A C 1
ATOM 783 O O . ASN A 1 87 ? 9.928 1.247 -12.820 1.00 89.06 87 ASN A O 1
ATOM 787 N N . VAL A 1 88 ? 10.137 2.446 -10.932 1.00 91.38 88 VAL A N 1
ATOM 788 C CA . VAL A 1 88 ? 11.526 2.851 -11.202 1.00 91.38 88 VAL A CA 1
ATOM 789 C C . VAL A 1 88 ? 12.451 1.639 -11.238 1.00 91.38 88 VAL A C 1
ATOM 791 O O . VAL A 1 88 ? 13.274 1.536 -12.143 1.00 91.38 88 VAL A O 1
ATOM 794 N N . PHE A 1 89 ? 12.315 0.719 -10.281 1.00 89.81 89 PHE A N 1
ATOM 795 C CA . PHE A 1 89 ? 13.139 -0.484 -10.226 1.00 89.81 89 PHE A CA 1
ATOM 796 C C . PHE A 1 89 ? 12.901 -1.406 -11.426 1.00 89.81 89 PHE A C 1
ATOM 798 O O . PHE A 1 89 ? 13.865 -1.871 -12.026 1.00 89.81 89 PHE A O 1
ATOM 805 N N . VAL A 1 90 ? 11.638 -1.636 -11.802 1.00 88.88 90 VAL A N 1
ATOM 806 C CA . VAL A 1 90 ? 11.273 -2.423 -12.989 1.00 88.88 90 VAL A CA 1
ATOM 807 C C . VAL A 1 90 ? 11.921 -1.823 -14.229 1.00 88.88 90 VAL A C 1
ATOM 809 O O . VAL A 1 90 ? 12.589 -2.535 -14.971 1.00 88.88 90 VAL A O 1
ATOM 812 N N . GLU A 1 91 ? 11.802 -0.511 -14.422 1.00 90.62 91 GLU A N 1
ATOM 813 C CA . GLU A 1 91 ? 12.392 0.129 -15.593 1.00 90.62 91 GLU A CA 1
ATOM 814 C C . GLU A 1 91 ? 13.924 0.103 -15.570 1.00 90.62 91 GLU A C 1
ATOM 816 O O . GLU A 1 91 ? 14.553 -0.149 -16.595 1.00 90.62 91 GLU A O 1
ATOM 821 N N . ALA A 1 92 ? 14.542 0.312 -14.407 1.00 91.06 92 ALA A N 1
ATOM 822 C CA . ALA A 1 92 ? 15.990 0.206 -14.261 1.00 91.06 92 ALA A CA 1
ATOM 823 C C . ALA A 1 92 ? 16.486 -1.218 -14.562 1.00 91.06 92 ALA A C 1
ATOM 825 O O . ALA A 1 92 ? 17.534 -1.392 -15.182 1.00 91.06 92 ALA A O 1
ATOM 826 N N . PHE A 1 93 ? 15.723 -2.236 -14.162 1.00 89.94 93 PHE A N 1
ATOM 827 C CA . PHE A 1 93 ? 16.018 -3.632 -14.460 1.00 89.94 93 PHE A CA 1
ATOM 828 C C . PHE A 1 93 ? 15.865 -3.943 -15.957 1.00 89.94 93 PHE A C 1
ATOM 830 O O . PHE A 1 93 ? 16.742 -4.585 -16.535 1.00 89.94 93 PHE A O 1
ATOM 837 N N . ASN A 1 94 ? 14.816 -3.427 -16.605 1.00 89.12 94 ASN A N 1
ATOM 838 C CA . ASN A 1 94 ? 14.628 -3.530 -18.055 1.00 89.12 94 ASN A CA 1
ATOM 839 C C . ASN A 1 94 ? 15.801 -2.893 -18.813 1.00 89.12 94 ASN A C 1
ATOM 841 O O . ASN A 1 94 ? 16.387 -3.524 -19.692 1.00 89.12 94 ASN A O 1
ATOM 845 N N . ASP A 1 95 ? 16.177 -1.665 -18.444 1.00 90.25 95 ASP A N 1
ATOM 846 C CA . ASP A 1 95 ? 17.292 -0.939 -19.057 1.00 90.25 95 ASP A CA 1
ATOM 847 C C . ASP A 1 95 ? 18.622 -1.688 -18.857 1.00 90.25 95 ASP A C 1
ATOM 849 O O . ASP A 1 95 ? 19.407 -1.812 -19.799 1.00 90.25 95 ASP A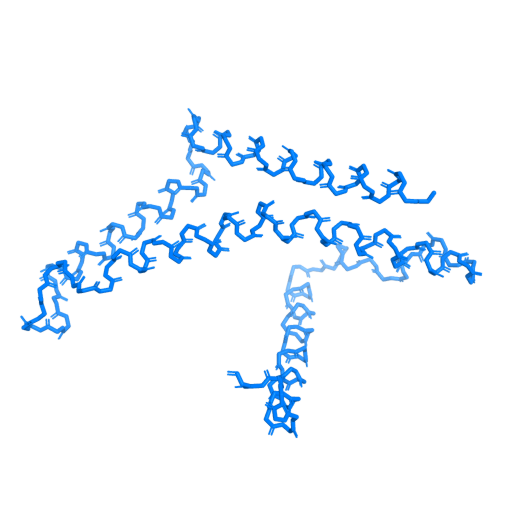 O 1
ATOM 853 N N . PHE A 1 96 ? 18.861 -2.242 -17.660 1.00 90.25 96 PHE A N 1
ATOM 854 C CA . PHE A 1 96 ? 20.037 -3.067 -17.367 1.00 90.25 96 PHE A CA 1
ATOM 855 C C . PHE A 1 96 ? 20.121 -4.294 -18.278 1.00 90.25 96 PHE A C 1
ATOM 857 O O . PHE A 1 96 ? 21.181 -4.574 -18.832 1.00 90.25 96 PHE A O 1
ATOM 864 N N . LEU A 1 97 ? 19.017 -5.011 -18.478 1.00 87.50 97 LEU A N 1
ATOM 865 C CA . LEU A 1 97 ? 18.972 -6.163 -19.380 1.00 87.50 97 LEU A CA 1
ATOM 866 C C . LEU A 1 97 ? 19.104 -5.769 -20.854 1.00 87.50 97 LEU A C 1
ATOM 868 O O . LEU A 1 97 ? 19.741 -6.488 -21.630 1.00 87.50 97 LEU A O 1
ATOM 872 N N . GLY A 1 98 ? 18.594 -4.594 -21.222 1.00 86.50 98 GLY A N 1
ATOM 873 C CA . GLY A 1 98 ? 18.785 -3.999 -22.541 1.00 86.50 98 GLY A CA 1
ATOM 874 C C . GLY A 1 98 ? 20.261 -3.808 -22.906 1.00 86.50 98 GLY A C 1
ATOM 875 O O . GLY A 1 98 ? 20.615 -3.970 -24.075 1.00 86.50 98 GLY A O 1
ATOM 876 N N . LEU A 1 99 ? 21.148 -3.576 -21.925 1.00 89.25 99 LEU A N 1
ATOM 877 C CA . LEU A 1 99 ? 22.606 -3.527 -22.145 1.00 89.25 99 LEU A CA 1
ATOM 878 C C . LEU A 1 99 ? 23.172 -4.846 -22.692 1.00 89.25 99 LEU A C 1
ATOM 880 O O . LEU A 1 99 ? 24.197 -4.843 -23.369 1.00 89.25 99 LEU A O 1
ATOM 884 N N . PHE A 1 100 ? 22.496 -5.964 -22.425 1.00 89.44 100 PHE A N 1
ATOM 885 C CA . PHE A 1 100 ? 22.856 -7.300 -22.902 1.00 89.44 100 PHE A CA 1
ATOM 886 C C . PHE A 1 100 ? 22.040 -7.726 -24.134 1.00 89.44 100 PHE A C 1
ATOM 888 O O . PHE A 1 100 ? 22.066 -8.893 -24.517 1.00 89.44 100 PHE A O 1
ATOM 895 N N . GLY A 1 101 ? 21.300 -6.799 -24.759 1.00 85.56 101 GLY A N 1
ATOM 896 C CA . GLY A 1 101 ? 20.450 -7.071 -25.923 1.00 85.56 101 GLY A CA 1
ATOM 897 C C . GLY A 1 101 ? 19.144 -7.802 -25.595 1.00 85.56 101 GLY A C 1
ATOM 898 O O . GLY A 1 101 ? 18.430 -8.216 -26.507 1.00 85.56 101 GLY A O 1
ATOM 899 N N . ILE A 1 102 ? 18.810 -7.957 -24.311 1.00 81.44 102 ILE A N 1
ATOM 900 C CA . ILE A 1 102 ? 17.574 -8.601 -23.862 1.00 81.44 102 ILE A CA 1
ATOM 901 C C . ILE A 1 102 ? 16.482 -7.530 -23.807 1.00 81.44 102 ILE A C 1
ATOM 903 O O . ILE A 1 102 ? 16.379 -6.775 -22.845 1.00 81.44 102 ILE A O 1
ATOM 907 N N . THR A 1 103 ? 15.676 -7.449 -24.863 1.00 77.50 103 THR A N 1
ATOM 908 C CA . THR A 1 103 ? 14.571 -6.477 -24.983 1.00 77.50 103 THR A CA 1
ATOM 909 C C . THR A 1 103 ? 13.205 -7.075 -24.663 1.00 77.50 103 THR A C 1
ATOM 911 O O . THR A 1 103 ? 12.260 -6.338 -24.395 1.00 77.50 103 THR A O 1
ATOM 914 N N . ASN A 1 104 ? 13.097 -8.406 -24.662 1.00 70.06 104 ASN A N 1
ATOM 915 C CA . ASN A 1 104 ? 11.902 -9.117 -24.241 1.00 70.06 104 ASN A CA 1
ATOM 916 C C . ASN A 1 104 ? 12.219 -9.963 -23.008 1.00 70.06 104 ASN A C 1
ATOM 918 O O . ASN A 1 104 ? 12.829 -11.027 -23.089 1.00 70.06 104 ASN A O 1
ATOM 922 N N . LEU A 1 105 ? 11.797 -9.450 -21.859 1.00 63.88 105 LEU A N 1
ATOM 923 C CA . LEU A 1 105 ? 11.872 -10.130 -20.570 1.00 63.88 105 LEU A CA 1
ATOM 924 C C . LEU A 1 105 ? 10.930 -11.330 -20.462 1.00 63.88 105 LEU A C 1
ATOM 926 O O . LEU A 1 105 ? 11.121 -12.201 -19.613 1.00 63.88 105 LEU A O 1
ATOM 930 N N . VAL A 1 106 ? 9.911 -11.385 -21.316 1.00 59.47 106 VAL A N 1
ATOM 931 C CA . VAL A 1 106 ? 8.883 -12.417 -21.300 1.00 59.47 106 VAL A CA 1
ATOM 932 C C . VAL A 1 106 ? 9.356 -13.604 -22.135 1.00 59.47 106 VAL A C 1
ATOM 934 O O . VAL A 1 106 ? 8.814 -13.918 -23.187 1.00 59.47 106 VAL A O 1
ATOM 937 N N . ALA A 1 107 ? 10.384 -14.301 -21.651 1.00 61.66 107 ALA A N 1
ATOM 938 C CA . ALA A 1 107 ? 10.674 -15.649 -22.142 1.00 61.66 107 ALA A CA 1
ATOM 939 C C . ALA A 1 107 ? 9.568 -16.644 -21.722 1.00 61.66 107 ALA A C 1
ATOM 941 O O . ALA A 1 107 ? 9.415 -17.700 -22.331 1.00 61.66 107 ALA A O 1
ATOM 942 N N . ILE A 1 108 ? 8.800 -16.305 -20.675 1.00 71.25 108 ILE A N 1
ATOM 943 C CA . ILE A 1 108 ? 7.722 -17.117 -20.104 1.00 71.25 108 ILE A CA 1
ATOM 944 C C . ILE A 1 108 ? 6.487 -16.232 -19.893 1.00 71.25 108 ILE A C 1
ATOM 946 O O . ILE A 1 108 ? 6.459 -15.386 -18.999 1.00 71.25 108 ILE A O 1
ATOM 950 N N . GLU A 1 109 ? 5.444 -16.445 -20.694 1.00 82.31 109 GLU A N 1
ATOM 951 C CA . GLU A 1 109 ? 4.161 -15.744 -20.571 1.00 82.31 109 GLU A CA 1
ATOM 952 C C . GLU A 1 109 ? 3.318 -16.326 -19.428 1.00 82.31 109 GLU A C 1
ATOM 954 O O . GLU A 1 109 ? 2.341 -17.035 -19.657 1.00 82.31 109 GLU A O 1
ATOM 959 N N . VAL A 1 110 ? 3.672 -16.025 -18.177 1.00 87.00 110 VAL A N 1
ATOM 960 C CA . VAL A 1 110 ? 2.938 -16.508 -16.987 1.00 87.00 110 VAL A CA 1
ATOM 961 C C . VAL A 1 110 ? 1.445 -16.149 -17.046 1.00 87.00 110 VAL A C 1
ATOM 963 O O . VAL A 1 110 ? 0.603 -16.934 -16.621 1.00 87.00 110 VAL A O 1
ATOM 966 N N . ASN A 1 111 ? 1.094 -15.008 -17.648 1.00 87.38 111 ASN A N 1
ATOM 967 C CA . ASN A 1 111 ? -0.300 -14.589 -17.832 1.00 87.38 111 ASN A CA 1
ATOM 968 C C . ASN A 1 111 ? -1.122 -15.547 -18.715 1.00 87.38 111 ASN A C 1
ATOM 970 O O . ASN A 1 111 ? -2.344 -15.572 -18.600 1.00 87.38 111 ASN A O 1
ATOM 974 N N . SER A 1 112 ? -0.472 -16.335 -19.580 1.00 92.69 112 SER A N 1
ATOM 975 C CA . SER A 1 112 ? -1.128 -17.353 -20.417 1.00 92.69 112 SER A CA 1
ATOM 976 C C . SER A 1 112 ? -1.421 -18.657 -19.662 1.00 92.69 112 SER A C 1
ATOM 978 O O . SER A 1 112 ? -2.159 -19.511 -20.154 1.00 92.69 112 SER A O 1
ATOM 980 N N . TRP A 1 113 ? -0.845 -18.841 -18.470 1.00 94.38 113 TRP A N 1
ATOM 981 C CA . TRP A 1 113 ? -1.009 -20.061 -17.686 1.00 94.38 113 TRP A CA 1
ATOM 982 C C . TRP A 1 113 ? -2.407 -20.134 -17.070 1.00 94.38 113 TRP A C 1
ATOM 984 O O . TRP A 1 113 ? -3.015 -19.097 -16.784 1.00 94.38 113 TRP A O 1
ATOM 994 N N . PRO A 1 114 ? -2.915 -21.345 -16.777 1.00 96.81 114 PRO A N 1
ATOM 995 C CA . PRO A 1 114 ? -4.125 -21.473 -15.982 1.00 96.81 114 PRO A CA 1
ATOM 996 C C . PRO A 1 114 ? -3.938 -20.815 -14.607 1.00 96.81 114 PRO A C 1
ATOM 998 O O . PRO A 1 114 ? -2.852 -20.855 -14.027 1.00 96.81 114 PRO A O 1
ATOM 1001 N N . ILE A 1 115 ? -5.021 -20.257 -14.059 1.00 95.69 115 ILE A N 1
ATOM 1002 C CA . ILE A 1 115 ? -5.021 -19.471 -12.811 1.00 95.69 115 ILE A CA 1
ATOM 1003 C C . ILE A 1 115 ? -4.317 -20.206 -11.653 1.00 95.69 115 ILE A C 1
ATOM 1005 O O . ILE A 1 115 ? -3.550 -19.605 -10.905 1.00 95.69 115 ILE A O 1
ATOM 1009 N N . TRP A 1 116 ? -4.512 -21.523 -11.528 1.00 96.75 116 TRP A N 1
ATOM 1010 C CA . TRP A 1 116 ? -3.856 -22.323 -10.486 1.00 96.75 116 TRP A CA 1
ATOM 1011 C C . TRP A 1 116 ? -2.325 -22.355 -10.629 1.00 96.75 116 TRP A C 1
ATOM 1013 O O . TRP A 1 116 ? -1.622 -22.385 -9.622 1.00 96.75 116 TRP A O 1
ATOM 1023 N N . GLY A 1 117 ? -1.804 -22.314 -11.859 1.00 96.75 117 GLY A N 1
ATOM 1024 C CA . GLY A 1 117 ? -0.370 -22.275 -12.138 1.00 96.75 117 GLY A CA 1
ATOM 1025 C C . GLY A 1 117 ? 0.240 -20.921 -11.786 1.00 96.75 117 GLY A C 1
ATOM 1026 O O . GLY A 1 117 ? 1.331 -20.869 -11.224 1.00 96.75 117 GLY A O 1
ATOM 1027 N N . GLN A 1 118 ? -0.498 -19.834 -12.035 1.00 94.69 118 GLN A N 1
ATOM 1028 C CA . GLN A 1 118 ? -0.104 -18.490 -11.605 1.00 94.69 118 GLN A CA 1
ATOM 1029 C C . GLN A 1 118 ? -0.031 -18.406 -10.075 1.00 94.69 118 GLN A C 1
ATOM 1031 O O . GLN A 1 118 ? 0.962 -17.925 -9.530 1.00 94.69 118 GLN A O 1
ATOM 1036 N N . PHE A 1 119 ? -1.038 -18.941 -9.373 1.00 96.00 119 PHE A N 1
ATOM 1037 C CA . PHE A 1 119 ? -1.018 -19.014 -7.912 1.00 96.00 119 PHE A CA 1
ATOM 1038 C C . PHE A 1 119 ? 0.140 -19.862 -7.392 1.00 96.00 119 PHE A C 1
ATOM 1040 O O . PHE A 1 119 ? 0.851 -19.409 -6.501 1.00 96.00 119 PHE A O 1
ATOM 1047 N N . LEU A 1 120 ? 0.368 -21.051 -7.957 1.00 96.62 120 LEU A N 1
ATOM 1048 C CA . LEU A 1 120 ? 1.482 -21.910 -7.553 1.00 96.62 120 LEU A CA 1
ATOM 1049 C C . LEU A 1 120 ? 2.827 -21.188 -7.698 1.00 96.62 120 LEU A C 1
ATOM 1051 O O . LEU A 1 120 ? 3.633 -21.212 -6.771 1.00 96.62 120 LEU A O 1
ATOM 1055 N N . LEU A 1 121 ? 3.050 -20.511 -8.828 1.00 95.12 121 LEU A N 1
ATOM 1056 C CA . LEU A 1 121 ? 4.263 -19.727 -9.040 1.00 95.12 121 LEU A CA 1
ATOM 1057 C C . LEU A 1 121 ? 4.392 -18.606 -8.004 1.00 95.12 121 LEU A C 1
ATOM 1059 O O . LEU A 1 121 ? 5.450 -18.473 -7.394 1.00 95.12 121 LEU A O 1
ATOM 1063 N N . MET A 1 122 ? 3.326 -17.831 -7.774 1.00 94.62 122 MET A N 1
ATOM 1064 C CA . MET A 1 122 ? 3.336 -16.776 -6.756 1.00 94.62 122 MET A CA 1
ATOM 1065 C C . MET A 1 122 ? 3.659 -17.328 -5.368 1.00 94.62 122 MET A C 1
ATOM 1067 O O . MET A 1 122 ? 4.476 -16.734 -4.673 1.00 94.62 122 MET A O 1
ATOM 1071 N N . PHE A 1 123 ? 3.078 -18.467 -4.979 1.00 96.25 123 PHE A N 1
ATOM 1072 C CA . PHE A 1 123 ? 3.368 -19.102 -3.693 1.00 96.25 123 PHE A CA 1
ATOM 1073 C C . PHE A 1 123 ? 4.833 -19.516 -3.577 1.00 96.25 123 PHE A C 1
ATOM 1075 O O . PHE A 1 123 ? 5.470 -19.182 -2.584 1.00 96.25 123 PHE A O 1
ATOM 1082 N N . LEU A 1 124 ? 5.386 -20.185 -4.592 1.00 97.00 124 LEU A N 1
ATOM 1083 C CA . LEU A 1 124 ? 6.785 -20.620 -4.579 1.00 97.00 124 LEU A CA 1
ATOM 1084 C C . LEU A 1 124 ? 7.756 -19.437 -4.526 1.00 97.00 124 LEU A C 1
ATOM 1086 O O . LEU A 1 124 ? 8.719 -19.463 -3.764 1.00 97.00 124 LEU A O 1
ATOM 1090 N N . VAL A 1 125 ? 7.505 -18.390 -5.317 1.00 95.19 125 VAL A N 1
ATOM 1091 C CA . VAL A 1 125 ? 8.353 -17.190 -5.341 1.00 95.19 125 VAL A CA 1
ATOM 1092 C C . VAL A 1 125 ? 8.253 -16.429 -4.021 1.00 95.19 125 VAL A C 1
ATOM 1094 O O . VAL A 1 125 ? 9.282 -16.051 -3.460 1.00 95.19 125 VAL A O 1
ATOM 1097 N N . ALA A 1 126 ? 7.039 -16.223 -3.505 1.00 95.06 126 ALA A N 1
ATOM 1098 C CA . ALA A 1 126 ? 6.828 -15.538 -2.236 1.00 95.06 126 ALA A CA 1
ATOM 1099 C C . ALA A 1 126 ? 7.496 -16.290 -1.079 1.00 95.06 126 ALA A C 1
ATOM 1101 O O . ALA A 1 126 ? 8.233 -15.670 -0.315 1.00 95.06 126 ALA A O 1
ATOM 1102 N N . ASP A 1 127 ? 7.302 -17.608 -0.991 1.00 96.50 127 ASP A N 1
ATOM 1103 C CA . ASP A 1 127 ? 7.916 -18.447 0.040 1.00 96.50 127 ASP A CA 1
ATOM 1104 C C . ASP A 1 127 ? 9.443 -18.424 -0.060 1.00 96.50 127 ASP A C 1
ATOM 1106 O O . ASP A 1 127 ? 10.130 -18.156 0.923 1.00 96.50 127 ASP A O 1
ATOM 1110 N N . PHE A 1 128 ? 9.993 -18.577 -1.268 1.00 97.56 128 PHE A N 1
ATOM 1111 C CA . PHE A 1 128 ? 11.435 -18.516 -1.481 1.00 97.56 128 PHE A CA 1
ATOM 1112 C C . PHE A 1 128 ? 12.038 -17.178 -1.032 1.00 97.56 128 PHE A C 1
ATOM 1114 O O . PHE A 1 128 ? 13.073 -17.161 -0.356 1.00 97.56 128 PHE A O 1
ATOM 1121 N N . ILE A 1 129 ? 11.408 -16.053 -1.387 1.00 96.12 129 ILE A N 1
ATOM 1122 C CA . ILE A 1 129 ? 11.865 -14.719 -0.979 1.00 96.12 129 ILE A CA 1
ATOM 1123 C C . ILE A 1 129 ? 11.752 -14.571 0.540 1.00 96.12 129 ILE A C 1
ATOM 1125 O O . ILE A 1 129 ? 12.729 -14.198 1.186 1.00 96.12 129 ILE A O 1
ATOM 1129 N N . GLN A 1 130 ? 10.595 -14.893 1.122 1.00 95.00 130 GLN A N 1
ATOM 1130 C CA . GLN A 1 130 ? 10.352 -14.758 2.559 1.00 95.00 130 GLN A CA 1
ATOM 1131 C C . GLN A 1 130 ? 11.304 -15.627 3.381 1.00 95.00 130 GLN A C 1
ATOM 1133 O O . GLN A 1 130 ? 11.892 -15.136 4.343 1.00 95.00 130 GLN A O 1
ATOM 1138 N N . TRP A 1 131 ? 11.524 -16.879 2.978 1.00 96.44 131 TRP A N 1
ATOM 1139 C CA . TRP A 1 131 ? 12.451 -17.794 3.636 1.00 96.44 131 TRP A CA 1
ATOM 1140 C C . TRP A 1 131 ? 13.891 -17.279 3.593 1.00 96.44 131 TRP A C 1
ATOM 1142 O O . TRP A 1 131 ? 14.582 -17.275 4.616 1.00 96.44 131 TRP A O 1
ATOM 1152 N N . ASN A 1 132 ? 14.356 -16.797 2.435 1.00 96.75 132 ASN A N 1
ATOM 1153 C CA . ASN A 1 132 ? 15.704 -16.236 2.330 1.00 96.75 132 ASN A CA 1
ATOM 1154 C C . ASN A 1 132 ? 15.846 -14.958 3.158 1.00 96.75 132 ASN A C 1
ATOM 1156 O O . ASN A 1 132 ? 16.849 -14.818 3.858 1.00 96.75 132 ASN A O 1
ATOM 1160 N N . THR A 1 133 ? 14.856 -14.063 3.118 1.00 95.12 133 THR A N 1
AT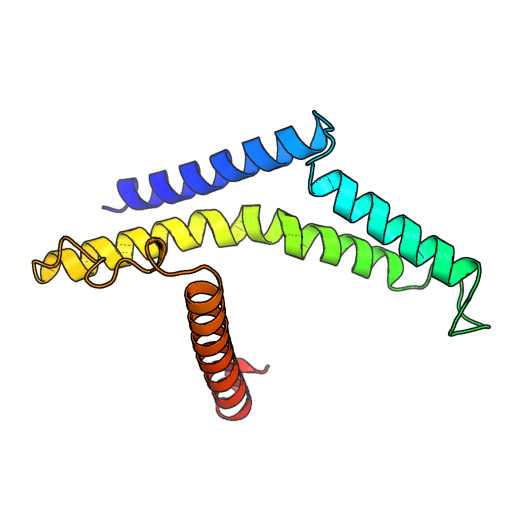OM 1161 C CA . THR A 1 133 ? 14.836 -12.857 3.951 1.00 95.12 133 THR A CA 1
ATOM 1162 C C . THR A 1 133 ? 14.892 -13.233 5.424 1.00 95.12 133 THR A C 1
ATOM 1164 O O . THR A 1 133 ? 15.801 -12.797 6.117 1.00 95.12 133 THR A O 1
ATOM 1167 N N . HIS A 1 134 ? 14.016 -14.122 5.891 1.00 94.62 134 HIS A N 1
ATOM 1168 C CA . HIS A 1 134 ? 14.003 -14.596 7.273 1.00 94.62 134 HIS A CA 1
ATOM 1169 C C . HIS A 1 134 ? 15.357 -15.184 7.699 1.00 94.62 134 HIS A C 1
ATOM 1171 O O . HIS A 1 134 ? 15.907 -14.816 8.737 1.00 94.62 134 HIS A O 1
ATOM 1177 N N . ARG A 1 135 ? 15.961 -16.038 6.862 1.00 95.31 135 ARG A N 1
ATOM 1178 C CA . ARG A 1 135 ? 17.297 -16.594 7.122 1.00 95.31 135 ARG A CA 1
ATOM 1179 C C . ARG A 1 135 ? 18.372 -15.505 7.208 1.00 95.31 135 ARG A C 1
ATOM 1181 O O . ARG A 1 135 ? 19.268 -15.606 8.043 1.00 95.31 135 ARG A O 1
ATOM 1188 N N . LEU A 1 136 ? 18.332 -14.500 6.330 1.00 95.00 136 LEU A N 1
ATOM 1189 C CA . LEU A 1 136 ? 19.296 -13.394 6.324 1.00 95.00 136 LEU A CA 1
ATOM 1190 C C . LEU A 1 136 ? 19.142 -12.504 7.557 1.00 95.00 136 LEU A C 1
ATOM 1192 O O . LEU A 1 136 ? 20.153 -12.205 8.188 1.00 95.00 136 LEU A O 1
ATOM 1196 N N . LEU A 1 137 ? 17.905 -12.170 7.932 1.00 93.94 137 LEU A N 1
ATOM 1197 C CA . LEU A 1 137 ? 17.576 -11.415 9.142 1.00 93.94 137 LEU A CA 1
ATOM 1198 C C . LEU A 1 137 ? 18.167 -12.077 10.398 1.00 93.94 137 LEU A C 1
ATOM 1200 O O . LEU A 1 137 ? 18.775 -11.409 11.222 1.00 93.94 137 LEU A O 1
ATOM 1204 N N . HIS A 1 138 ? 18.081 -13.406 10.512 1.00 92.94 138 HIS A N 1
ATOM 1205 C CA . HIS A 1 138 ? 18.659 -14.126 11.653 1.00 92.94 138 HIS A CA 1
ATOM 1206 C C . HIS A 1 138 ? 20.182 -14.285 11.610 1.00 92.94 138 HIS A C 1
ATOM 1208 O O . HIS A 1 138 ? 20.807 -14.517 12.644 1.00 92.94 138 HIS A O 1
ATOM 1214 N N . ARG A 1 139 ? 20.795 -14.209 10.426 1.00 93.06 139 ARG A N 1
ATOM 1215 C CA . ARG A 1 139 ? 22.240 -14.417 10.259 1.00 93.06 139 ARG A CA 1
ATOM 1216 C C . ARG A 1 139 ? 23.043 -13.123 10.347 1.00 93.06 139 ARG A C 1
ATOM 1218 O O . ARG A 1 139 ? 24.212 -13.168 10.722 1.00 93.06 139 ARG A O 1
ATOM 1225 N N . VAL A 1 140 ? 22.460 -12.004 9.936 1.00 94.88 140 VAL A N 1
ATOM 1226 C CA . VAL A 1 140 ? 23.143 -10.720 9.788 1.00 94.88 140 VAL A CA 1
ATOM 1227 C C . VAL A 1 140 ? 22.573 -9.748 10.827 1.00 94.88 140 VAL A C 1
ATOM 1229 O O . VAL A 1 140 ? 21.474 -9.243 10.616 1.00 94.88 140 VAL A O 1
ATOM 1232 N N . PRO A 1 141 ? 23.297 -9.466 11.930 1.00 89.94 141 PRO A N 1
ATOM 1233 C CA . PRO A 1 141 ? 22.744 -8.742 13.078 1.00 89.94 141 PRO A CA 1
ATOM 1234 C C . PRO A 1 141 ? 22.119 -7.384 12.739 1.00 89.94 141 PRO A C 1
ATOM 1236 O O . PRO A 1 141 ? 21.013 -7.106 13.179 1.00 89.94 141 PRO A O 1
ATOM 1239 N N . TRP A 1 142 ? 22.764 -6.586 11.882 1.00 93.19 142 TRP A N 1
ATOM 1240 C CA . TRP A 1 142 ? 22.280 -5.245 11.519 1.00 93.19 142 TRP A CA 1
ATOM 1241 C C . TRP A 1 142 ? 20.997 -5.242 10.677 1.00 93.19 142 TRP A C 1
ATOM 1243 O O . TRP A 1 142 ? 20.390 -4.193 10.500 1.00 93.19 142 TRP A O 1
ATOM 1253 N N . LEU A 1 143 ? 20.585 -6.389 10.127 1.00 86.00 143 LEU A N 1
ATOM 1254 C CA . LEU A 1 143 ? 19.307 -6.487 9.424 1.00 86.00 143 LEU A CA 1
ATOM 1255 C C . LEU A 1 143 ? 18.115 -6.660 10.385 1.00 86.00 143 LEU A C 1
ATOM 1257 O O . LEU A 1 143 ? 16.980 -6.520 9.941 1.00 86.00 143 LEU A O 1
ATOM 1261 N N . TRP A 1 144 ? 18.355 -6.992 11.660 1.00 77.06 144 TRP A N 1
ATOM 1262 C CA . TRP A 1 144 ? 17.324 -7.296 12.665 1.00 77.06 144 TRP A CA 1
ATOM 1263 C C . TRP A 1 144 ? 17.324 -6.338 13.873 1.00 77.06 144 TRP A C 1
ATOM 1265 O O . TRP A 1 144 ? 16.520 -6.511 14.788 1.00 77.06 144 TRP A O 1
ATOM 1275 N N . GLU A 1 145 ? 18.219 -5.350 13.895 1.00 57.97 145 GLU A N 1
ATOM 1276 C CA . GLU A 1 145 ? 18.175 -4.245 14.870 1.00 57.97 145 GLU A CA 1
ATOM 1277 C C . GLU A 1 145 ? 16.937 -3.359 14.671 1.00 57.97 145 GLU A C 1
ATOM 1279 O O . GLU A 1 145 ? 16.320 -2.998 15.702 1.00 57.97 145 GLU A O 1
#

Secondary structure (DSSP, 8-state):
-HHHHHHHHHHHHHHHHHHHHHHHHS--TT-HHHHHHHHHHHHHHHHHHS-SSTTS-SS-TTHHHHHHHHHIIIIIHIIIIIHHHHHHHHHHHHHHHHTTT-----SS-GGGS-HHHHHHHHHHHHHHHHHHHHHHHHHSGGGT-

Organism: NCBI:txid1305737

Foldseek 3Di:
DVVVLVVLLVCQLVVLVVVVVCLVPPPDPPRPVVVLVVVVVVVLVCCVVPPPDPPADSCHPCNVVVVVCSCCVPRVCSNPPNRSPVSSVVVVVCVVVVVVVCNDPPPDPLVPDPPVSVVVVVVVVVCVVVVVLVVCCVVPVVNVD

pLDDT: mean 91.23, std 7.32, range [57.97, 97.62]

Radius of gyration: 20.81 Å; chains: 1; bounding box: 44×35×56 Å

Sequence (145 aa):
MVEKYFKIFLDGYYGYWNYLKSEILYPSWQNYFYWLVGLSLLVWLLEIVFPWRKNQPIIRKDFWLDAFYMFFNFFLFSLIVYNSLSNVFVEAFNDFLGLFGITNLVAIEVNSWPIWGQFLLMFLVADFIQWNTHRLLHRVPWLWE